Protein AF-A0A392SXP9-F1 (afdb_monomer)

pLDDT: mean 84.92, std 9.38, range [43.62, 94.94]

Foldseek 3Di:
DVLVVVCVVVVNVCCVVVNAQDDDPPDDVSVVRRVVSVVSVVVSVVSVVVVPPVVLVVLVVVDDDPVSSVVVVCVVCVVVPD

Structure (mmCIF, N/CA/C/O backbone):
data_AF-A0A392SXP9-F1
#
_entry.id   AF-A0A392SXP9-F1
#
loop_
_atom_site.group_PDB
_atom_site.id
_atom_site.type_symbol
_atom_site.label_atom_id
_atom_site.label_alt_id
_atom_site.label_comp_id
_atom_site.label_asym_id
_atom_site.label_entity_id
_atom_site.label_seq_id
_atom_site.pdbx_PDB_ins_code
_atom_site.Cartn_x
_atom_site.Cartn_y
_atom_site.Cartn_z
_atom_site.occupancy
_atom_site.B_iso_or_equiv
_atom_site.auth_seq_id
_atom_site.auth_comp_id
_atom_site.auth_asym_id
_atom_site.auth_atom_id
_atom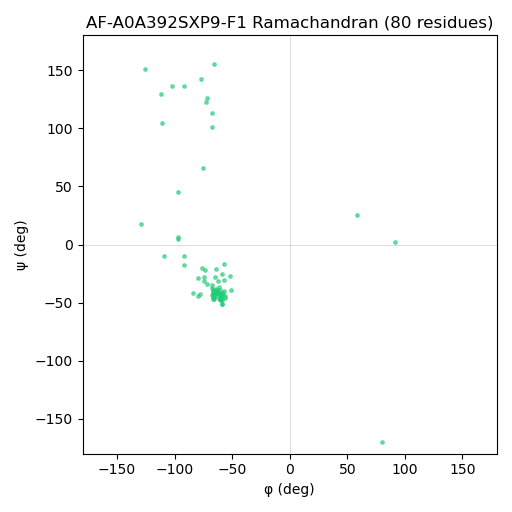_site.pdbx_PDB_model_num
ATOM 1 N N . MET A 1 1 ? 3.987 13.741 1.298 1.00 66.75 1 MET A N 1
ATOM 2 C CA . MET A 1 1 ? 3.353 12.415 1.134 1.00 66.75 1 MET A CA 1
ATOM 3 C C . MET A 1 1 ? 4.411 11.332 1.337 1.00 66.75 1 MET A C 1
ATOM 5 O O . MET A 1 1 ? 5.327 11.237 0.532 1.00 66.75 1 MET A O 1
ATOM 9 N N . LEU A 1 2 ? 4.340 10.562 2.431 1.00 81.06 2 LEU A N 1
ATOM 10 C CA . LEU A 1 2 ? 5.367 9.564 2.803 1.00 81.06 2 LEU A CA 1
ATOM 11 C C . LEU A 1 2 ? 5.570 8.511 1.697 1.00 81.06 2 LEU A C 1
ATOM 13 O O . LEU A 1 2 ? 6.699 8.203 1.323 1.00 81.06 2 LEU A O 1
ATOM 17 N N . MET A 1 3 ? 4.461 8.056 1.108 1.00 85.94 3 MET A N 1
ATOM 18 C CA . MET A 1 3 ? 4.453 7.102 -0.000 1.00 85.94 3 MET A CA 1
ATOM 19 C C . MET A 1 3 ? 5.048 7.685 -1.291 1.00 85.94 3 MET A C 1
ATOM 21 O O . MET A 1 3 ? 5.865 7.045 -1.941 1.00 85.94 3 MET A O 1
ATOM 25 N N . GLU A 1 4 ? 4.710 8.923 -1.647 1.00 85.69 4 GLU A N 1
ATOM 26 C CA . GLU A 1 4 ? 5.297 9.587 -2.818 1.00 85.69 4 GLU A CA 1
ATOM 27 C C . GLU A 1 4 ? 6.816 9.742 -2.683 1.00 85.69 4 GLU A C 1
ATOM 29 O O . GLU A 1 4 ? 7.551 9.389 -3.602 1.00 85.69 4 GLU A O 1
ATOM 34 N N . ASN A 1 5 ? 7.297 10.201 -1.524 1.00 90.44 5 ASN A N 1
ATOM 35 C CA . ASN A 1 5 ? 8.730 10.359 -1.272 1.00 90.44 5 ASN A CA 1
ATOM 36 C C . ASN A 1 5 ? 9.471 9.021 -1.378 1.00 90.44 5 ASN A C 1
ATOM 38 O O . ASN A 1 5 ? 10.536 8.951 -1.992 1.00 90.44 5 ASN A O 1
ATOM 42 N N . LEU A 1 6 ? 8.886 7.949 -0.832 1.00 89.00 6 LEU A N 1
ATOM 43 C CA . LEU A 1 6 ? 9.419 6.598 -0.970 1.00 89.00 6 LEU A CA 1
ATOM 44 C C . LEU A 1 6 ? 9.519 6.193 -2.450 1.00 89.00 6 LEU A C 1
ATOM 46 O O . LEU A 1 6 ? 10.600 5.807 -2.889 1.00 89.00 6 LEU A O 1
ATOM 50 N N . LEU A 1 7 ? 8.447 6.338 -3.238 1.00 91.94 7 LEU A N 1
ATOM 51 C CA . LEU A 1 7 ? 8.450 5.962 -4.660 1.00 91.94 7 LEU A CA 1
ATOM 52 C C . LEU A 1 7 ? 9.432 6.793 -5.492 1.00 91.94 7 LEU A C 1
ATOM 54 O O . LEU A 1 7 ? 10.103 6.243 -6.366 1.00 91.94 7 LEU A O 1
ATOM 58 N N . ARG A 1 8 ? 9.557 8.093 -5.203 1.00 91.44 8 ARG A N 1
ATOM 59 C CA . ARG A 1 8 ? 10.531 8.980 -5.854 1.00 91.44 8 ARG A CA 1
ATOM 60 C C . ARG A 1 8 ? 11.969 8.589 -5.512 1.00 91.44 8 ARG A C 1
ATOM 62 O O . ARG A 1 8 ? 12.777 8.456 -6.421 1.00 91.44 8 ARG A O 1
ATOM 69 N N . SER A 1 9 ? 12.273 8.301 -4.242 1.00 92.69 9 SER A N 1
ATOM 70 C CA . SER A 1 9 ? 13.610 7.828 -3.827 1.00 92.69 9 SER A CA 1
ATOM 71 C C . SER A 1 9 ? 14.005 6.469 -4.421 1.00 92.69 9 SER A C 1
ATOM 73 O O . SER A 1 9 ? 15.184 6.135 -4.471 1.00 92.69 9 SER A O 1
ATOM 75 N N . LYS A 1 10 ? 13.020 5.676 -4.863 1.00 91.12 10 LYS A N 1
ATOM 76 C CA . LYS A 1 10 ? 13.204 4.374 -5.521 1.00 91.12 10 LYS A CA 1
ATOM 77 C C . LYS A 1 10 ? 13.157 4.453 -7.050 1.00 91.12 10 LYS A C 1
ATOM 79 O O . LYS A 1 10 ? 13.168 3.410 -7.695 1.00 91.12 10 LYS A O 1
ATOM 84 N N . GLU A 1 11 ? 13.065 5.661 -7.611 1.00 91.94 11 GLU A N 1
ATOM 85 C CA . GLU A 1 11 ? 12.968 5.914 -9.057 1.00 91.94 11 GLU A CA 1
ATOM 86 C C . GLU A 1 11 ? 11.764 5.227 -9.727 1.00 91.94 11 GLU A C 1
ATOM 88 O O . GLU A 1 11 ? 11.763 4.940 -10.923 1.00 91.94 11 GLU A O 1
ATOM 93 N N . TYR A 1 12 ? 10.706 4.957 -8.959 1.00 93.00 12 TYR A N 1
ATOM 94 C CA . TYR A 1 12 ? 9.491 4.318 -9.463 1.00 93.00 12 TYR A CA 1
ATOM 95 C C . TYR A 1 12 ? 8.426 5.303 -9.933 1.00 93.00 12 TYR A C 1
ATOM 97 O O . TYR A 1 12 ? 7.457 4.891 -10.566 1.00 93.00 12 TYR A O 1
ATOM 105 N N . TRP A 1 13 ? 8.607 6.599 -9.669 1.00 91.69 13 TRP A N 1
ATOM 106 C CA . TRP A 1 13 ? 7.664 7.640 -10.079 1.00 91.69 13 TRP A CA 1
ATOM 107 C C . TRP A 1 13 ? 7.276 7.605 -11.570 1.00 91.69 13 TRP A C 1
ATOM 109 O O . TRP A 1 13 ? 6.085 7.734 -11.854 1.00 91.69 13 TRP A O 1
ATOM 119 N N . PRO A 1 14 ? 8.195 7.327 -12.522 1.00 92.12 14 PRO A N 1
ATOM 120 C CA . PRO A 1 14 ? 7.829 7.249 -13.934 1.00 92.12 14 PRO A CA 1
ATOM 121 C C . PRO A 1 14 ? 6.765 6.191 -14.252 1.00 92.12 14 PRO A C 1
ATOM 123 O O . PRO A 1 14 ? 6.047 6.358 -15.226 1.00 92.12 14 PRO A O 1
ATOM 126 N N . LEU A 1 15 ? 6.630 5.130 -13.446 1.00 91.38 15 LEU A N 1
ATOM 127 C CA . LEU A 1 15 ? 5.599 4.098 -13.638 1.00 91.38 15 LEU A CA 1
ATOM 128 C C . LEU A 1 15 ? 4.205 4.580 -13.226 1.00 91.38 15 LEU A C 1
ATOM 130 O O . LEU A 1 15 ? 3.213 4.105 -13.767 1.00 91.38 15 LEU A O 1
ATOM 134 N N . ILE A 1 16 ? 4.132 5.516 -12.276 1.00 87.50 16 ILE A N 1
ATOM 135 C CA . ILE A 1 16 ? 2.879 6.157 -11.859 1.00 87.50 16 ILE A CA 1
ATOM 136 C C . ILE A 1 16 ? 2.465 7.214 -12.887 1.00 87.50 16 ILE A C 1
ATOM 138 O O . ILE A 1 16 ? 1.293 7.309 -13.232 1.00 87.50 16 ILE A O 1
ATOM 142 N N . GLU A 1 17 ? 3.428 7.999 -13.373 1.00 89.81 17 GLU A N 1
ATOM 143 C CA . GLU A 1 17 ? 3.178 9.122 -14.282 1.00 89.81 17 GLU A CA 1
ATOM 144 C C . GLU A 1 17 ? 2.965 8.679 -15.736 1.00 89.81 17 GLU A C 1
ATOM 146 O O . GLU A 1 17 ? 2.032 9.135 -16.390 1.00 89.81 17 GLU A O 1
ATOM 151 N N . ASN A 1 18 ? 3.798 7.759 -16.230 1.00 90.81 18 ASN A N 1
ATOM 152 C CA . ASN A 1 18 ? 3.829 7.358 -17.642 1.00 90.81 18 ASN A CA 1
ATOM 153 C C . ASN A 1 18 ? 3.278 5.944 -17.887 1.00 90.81 18 ASN A C 1
ATOM 155 O O . ASN A 1 18 ? 3.078 5.551 -19.035 1.00 90.81 18 ASN A O 1
ATOM 159 N N . GLY A 1 19 ? 3.035 5.168 -16.827 1.00 89.94 19 GLY A N 1
ATOM 160 C CA . GLY A 1 19 ? 2.545 3.795 -16.923 1.00 89.94 19 GLY A CA 1
ATOM 161 C C . GLY A 1 19 ? 3.622 2.754 -17.251 1.00 89.94 19 GLY A C 1
ATOM 162 O O . GLY A 1 19 ? 4.827 3.006 -17.209 1.00 89.94 19 GLY A O 1
ATOM 163 N N . VAL A 1 20 ? 3.164 1.533 -17.543 1.00 89.81 20 VAL A N 1
ATOM 164 C CA . VAL A 1 20 ? 4.016 0.363 -17.806 1.00 89.81 20 VAL A CA 1
ATOM 165 C C . VAL A 1 20 ? 4.301 0.234 -19.297 1.00 89.81 20 VAL A C 1
ATOM 167 O O . VAL A 1 20 ? 3.402 0.326 -20.129 1.00 89.81 20 VAL A O 1
ATOM 170 N N . THR A 1 21 ? 5.552 -0.055 -19.636 1.00 88.00 21 THR A N 1
ATOM 171 C CA . THR A 1 21 ? 5.964 -0.367 -21.007 1.00 88.00 21 THR A CA 1
ATOM 172 C C . THR A 1 21 ? 5.454 -1.750 -21.403 1.00 88.00 21 THR A C 1
ATOM 174 O O . THR A 1 21 ? 5.741 -2.738 -20.727 1.00 88.00 21 THR A O 1
ATOM 177 N N . VAL A 1 22 ? 4.736 -1.838 -22.523 1.00 83.50 22 VAL A N 1
ATOM 178 C CA . VAL A 1 22 ? 4.223 -3.100 -23.073 1.00 83.50 22 VAL A CA 1
ATOM 179 C C . VAL A 1 22 ? 4.948 -3.404 -24.380 1.00 83.50 22 VAL A C 1
ATOM 181 O O . VAL A 1 22 ? 5.041 -2.544 -25.253 1.00 83.50 22 VAL A O 1
ATOM 184 N N . ALA A 1 23 ? 5.474 -4.623 -24.511 1.00 80.25 23 ALA A N 1
ATOM 185 C CA . ALA A 1 23 ? 6.140 -5.057 -25.733 1.00 80.25 23 ALA A CA 1
ATOM 186 C C . ALA A 1 23 ? 5.110 -5.409 -26.818 1.00 80.25 23 ALA A C 1
ATOM 188 O O . ALA A 1 23 ? 4.079 -6.014 -26.504 1.00 80.25 23 ALA A O 1
ATOM 189 N N . PRO A 1 24 ? 5.390 -5.085 -28.092 1.00 77.06 24 PRO A N 1
ATOM 190 C CA . PRO A 1 24 ? 4.601 -5.590 -29.202 1.00 77.06 24 PRO A CA 1
ATOM 191 C C . PRO A 1 24 ? 4.757 -7.120 -29.347 1.00 77.06 24 PRO A C 1
ATOM 193 O O . PRO A 1 24 ? 5.787 -7.666 -28.953 1.00 77.06 24 PRO A O 1
ATOM 196 N N . PRO A 1 25 ? 3.777 -7.823 -29.950 1.00 70.69 25 PRO A N 1
ATOM 197 C CA . PRO A 1 25 ? 3.657 -9.289 -29.894 1.00 70.69 25 PRO A CA 1
ATOM 198 C C . PRO A 1 25 ? 4.859 -10.121 -30.383 1.00 70.69 25 PRO A C 1
ATOM 200 O O . PRO A 1 25 ? 4.925 -11.302 -30.060 1.00 70.69 25 PRO A O 1
ATOM 203 N N . ASN A 1 26 ? 5.799 -9.540 -31.142 1.00 69.69 26 ASN A N 1
ATOM 204 C CA . ASN A 1 26 ? 6.866 -10.265 -31.854 1.00 69.69 26 ASN A CA 1
ATOM 205 C C . ASN A 1 26 ? 8.290 -9.720 -31.604 1.00 69.69 26 ASN A C 1
ATOM 207 O O . ASN A 1 26 ? 9.194 -9.979 -32.395 1.00 69.69 26 ASN A O 1
ATOM 211 N N . ALA A 1 27 ? 8.504 -8.929 -30.553 1.00 67.44 27 ALA A N 1
ATOM 212 C CA . ALA A 1 27 ? 9.707 -8.108 -30.412 1.00 67.44 27 ALA A CA 1
ATOM 213 C C . ALA A 1 27 ? 10.620 -8.615 -29.276 1.00 67.44 27 ALA A C 1
ATOM 215 O O . ALA A 1 27 ? 10.310 -8.461 -28.099 1.00 67.44 27 ALA A O 1
ATOM 216 N N . THR A 1 28 ? 11.735 -9.277 -29.605 1.00 74.50 28 THR A N 1
ATOM 217 C CA . THR A 1 28 ? 12.528 -10.078 -28.646 1.00 74.50 28 THR A CA 1
ATOM 218 C C . THR A 1 28 ? 13.315 -9.247 -27.626 1.00 74.50 28 THR A C 1
ATOM 220 O O . THR A 1 28 ? 13.498 -9.684 -26.486 1.00 74.50 28 THR A O 1
ATOM 223 N N . ALA A 1 29 ? 13.804 -8.067 -28.016 1.00 75.69 29 ALA A N 1
ATOM 224 C CA . ALA A 1 29 ? 14.556 -7.172 -27.132 1.00 75.69 29 ALA A CA 1
ATOM 225 C C . ALA A 1 29 ? 13.605 -6.307 -26.292 1.00 75.69 29 ALA A C 1
ATOM 227 O O . ALA A 1 29 ? 13.769 -6.176 -25.078 1.00 75.69 29 ALA A O 1
ATOM 228 N N . GLU A 1 30 ? 12.548 -5.807 -26.924 1.00 76.69 30 GLU A N 1
ATOM 229 C CA . GLU A 1 30 ? 11.464 -5.045 -26.318 1.00 76.69 30 GLU A CA 1
ATOM 230 C C . GLU A 1 30 ? 10.709 -5.885 -25.278 1.00 76.69 30 GLU A C 1
ATOM 232 O O . GLU A 1 30 ? 10.292 -5.354 -24.248 1.00 76.69 30 GLU A O 1
ATOM 237 N N . GLN A 1 31 ? 10.619 -7.209 -25.472 1.00 81.62 31 GLN A N 1
ATOM 238 C CA . GLN A 1 31 ? 10.050 -8.137 -24.491 1.00 81.62 31 GLN A CA 1
ATOM 239 C C . GLN A 1 31 ? 10.766 -8.064 -23.138 1.00 81.62 31 GLN A C 1
ATOM 241 O O . GLN A 1 31 ? 10.117 -8.127 -22.093 1.00 81.62 31 GLN A O 1
ATOM 246 N N . ARG A 1 32 ? 12.102 -7.932 -23.130 1.00 82.88 32 ARG A N 1
ATOM 247 C CA . ARG A 1 32 ? 12.877 -7.836 -21.882 1.00 82.88 32 ARG A CA 1
ATOM 248 C C . ARG A 1 32 ? 12.559 -6.540 -21.150 1.00 82.88 32 ARG A C 1
ATOM 250 O O . ARG A 1 32 ? 12.246 -6.585 -19.965 1.00 82.88 32 ARG A O 1
ATOM 257 N N . VAL A 1 33 ? 12.536 -5.423 -21.875 1.00 85.56 33 VAL A N 1
ATOM 258 C CA . VAL A 1 33 ? 12.186 -4.104 -21.325 1.00 85.56 33 V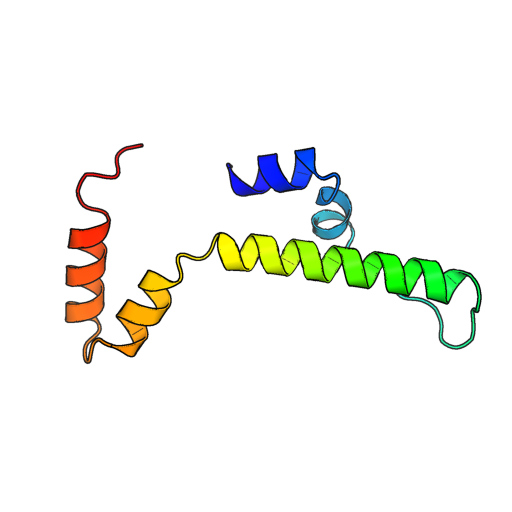AL A CA 1
ATOM 259 C C . VAL A 1 33 ? 10.763 -4.102 -20.761 1.00 85.56 33 VAL A C 1
ATOM 261 O O . VAL A 1 33 ? 10.537 -3.616 -19.655 1.00 85.56 33 VAL A O 1
ATOM 264 N N . ALA A 1 34 ? 9.803 -4.705 -21.464 1.00 86.56 34 ALA A N 1
ATOM 265 C CA . ALA A 1 34 ? 8.430 -4.819 -20.978 1.00 86.56 34 ALA A CA 1
ATOM 266 C C . ALA A 1 34 ? 8.312 -5.720 -19.740 1.00 86.56 34 ALA A C 1
ATOM 268 O O . ALA A 1 34 ? 7.602 -5.381 -18.792 1.00 86.56 34 ALA A O 1
ATOM 269 N N . ASN A 1 35 ? 9.035 -6.842 -19.703 1.00 87.44 35 ASN A N 1
ATOM 270 C CA . ASN A 1 35 ? 9.070 -7.718 -18.532 1.00 87.44 35 ASN A CA 1
ATOM 271 C C . ASN A 1 35 ? 9.686 -7.012 -17.315 1.00 87.44 35 ASN A C 1
ATOM 273 O O . ASN A 1 35 ? 9.1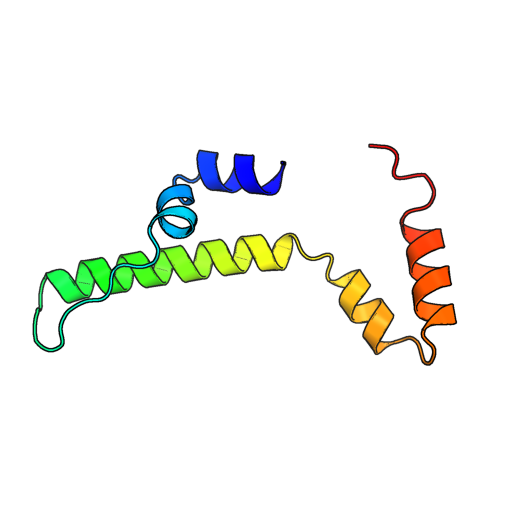59 -7.123 -16.208 1.00 87.44 35 ASN A O 1
ATOM 277 N N . GLU A 1 36 ? 10.766 -6.253 -17.510 1.00 89.81 36 GLU A N 1
ATOM 278 C CA . GLU A 1 36 ? 11.381 -5.439 -16.459 1.00 89.81 36 GLU A CA 1
ATOM 279 C C . GLU A 1 36 ? 10.440 -4.334 -15.969 1.00 89.81 36 GLU A C 1
ATOM 281 O O . GLU A 1 36 ? 10.279 -4.154 -14.760 1.00 89.81 36 GLU A O 1
ATOM 286 N N . SER A 1 37 ? 9.773 -3.634 -16.890 1.00 90.81 37 SER A N 1
ATOM 287 C CA . SER A 1 37 ? 8.777 -2.605 -16.574 1.00 90.81 37 SER A CA 1
ATOM 288 C C . SER A 1 37 ? 7.624 -3.191 -15.751 1.00 90.81 37 SER A C 1
ATOM 290 O O . SER A 1 37 ? 7.289 -2.675 -14.683 1.00 90.81 37 SER A O 1
ATOM 292 N N . LYS A 1 38 ? 7.103 -4.356 -16.159 1.00 92.12 38 LYS A N 1
ATOM 293 C CA . LYS A 1 38 ? 6.065 -5.098 -15.432 1.00 92.12 38 LYS A CA 1
ATOM 294 C C . LYS A 1 38 ? 6.530 -5.564 -14.051 1.00 92.12 38 LYS A C 1
ATOM 296 O O . LYS A 1 38 ? 5.768 -5.497 -13.090 1.00 92.12 38 LYS A O 1
ATOM 301 N N . LEU A 1 39 ? 7.776 -6.016 -13.913 1.00 92.62 39 LEU A N 1
ATOM 302 C CA . LEU A 1 39 ? 8.326 -6.395 -12.611 1.00 92.62 39 LEU A CA 1
ATOM 303 C C . LEU A 1 39 ? 8.416 -5.189 -11.666 1.00 92.62 39 LEU A C 1
ATOM 305 O O . LEU A 1 39 ? 8.103 -5.313 -10.481 1.00 92.62 39 LEU A O 1
ATOM 309 N N . ARG A 1 40 ? 8.841 -4.024 -12.166 1.00 92.56 40 ARG A N 1
ATOM 310 C CA . ARG A 1 40 ? 8.880 -2.797 -11.358 1.00 92.56 40 ARG A CA 1
ATOM 311 C C . ARG A 1 40 ? 7.471 -2.341 -10.971 1.00 92.56 40 ARG A C 1
ATOM 313 O O . ARG A 1 40 ? 7.268 -1.997 -9.811 1.00 92.56 40 ARG A O 1
ATOM 320 N N . ASP A 1 41 ? 6.497 -2.438 -11.875 1.00 93.06 41 ASP A N 1
ATOM 321 C CA . ASP A 1 41 ? 5.081 -2.172 -11.577 1.00 93.06 41 ASP A CA 1
ATOM 322 C C . ASP A 1 41 ? 4.554 -3.045 -10.426 1.00 93.06 41 ASP A C 1
ATOM 324 O O . ASP A 1 41 ? 3.945 -2.542 -9.481 1.00 93.06 41 ASP A O 1
ATOM 328 N N . LEU A 1 42 ? 4.874 -4.344 -10.427 1.00 94.62 42 LEU A N 1
ATOM 329 C CA . LEU A 1 42 ? 4.505 -5.243 -9.327 1.00 94.62 42 LEU A CA 1
ATOM 330 C C . LEU A 1 42 ? 5.124 -4.818 -7.984 1.00 94.62 42 LEU A C 1
ATOM 332 O O . LEU A 1 42 ? 4.466 -4.916 -6.947 1.00 94.62 42 LEU A O 1
ATOM 336 N N . LYS A 1 43 ? 6.359 -4.300 -7.981 1.00 92.44 43 LYS A N 1
ATOM 337 C CA . LYS A 1 43 ? 6.992 -3.766 -6.762 1.00 92.44 43 LYS A CA 1
ATOM 338 C C . LYS A 1 43 ? 6.286 -2.508 -6.263 1.00 92.44 43 LYS A C 1
ATOM 340 O O . LYS A 1 43 ? 6.051 -2.395 -5.063 1.00 92.44 43 LYS A O 1
ATOM 345 N N . VAL A 1 44 ? 5.920 -1.593 -7.162 1.00 92.06 44 VAL A N 1
ATOM 346 C CA . VAL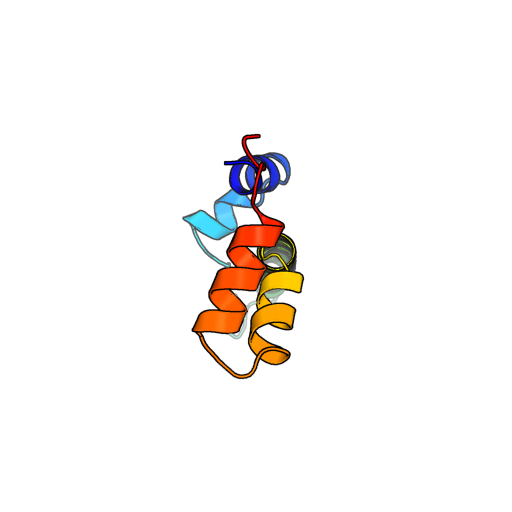 A 1 44 ? 5.154 -0.384 -6.816 1.00 92.06 44 VAL A CA 1
ATOM 347 C C . VAL A 1 44 ? 3.808 -0.759 -6.208 1.00 92.06 44 VAL A C 1
ATOM 349 O O . VAL A 1 44 ? 3.478 -0.268 -5.132 1.00 92.06 44 VAL A O 1
ATOM 352 N N . LYS A 1 45 ? 3.077 -1.693 -6.826 1.00 91.38 45 LYS A N 1
ATOM 353 C CA . LYS A 1 45 ? 1.824 -2.226 -6.274 1.00 91.38 45 LYS A CA 1
ATOM 354 C C . LYS A 1 45 ? 2.018 -2.794 -4.875 1.00 91.38 45 LYS A C 1
ATOM 356 O O . LYS A 1 45 ? 1.247 -2.462 -3.986 1.00 91.38 45 LYS A O 1
ATOM 361 N N . ASN A 1 46 ? 3.067 -3.585 -4.652 1.00 90.06 46 ASN A N 1
ATOM 362 C CA . ASN A 1 46 ? 3.368 -4.120 -3.325 1.00 90.06 46 ASN A CA 1
ATOM 363 C C . ASN A 1 46 ? 3.610 -3.012 -2.285 1.00 90.06 46 ASN A C 1
ATOM 365 O O . ASN A 1 46 ? 3.075 -3.086 -1.184 1.00 90.06 46 ASN A O 1
ATOM 369 N N . TYR A 1 47 ? 4.356 -1.959 -2.628 1.00 86.69 47 TYR A N 1
ATOM 370 C CA . TYR A 1 47 ? 4.544 -0.817 -1.730 1.00 86.69 47 TYR A CA 1
ATOM 371 C C . TYR A 1 47 ? 3.234 -0.084 -1.420 1.00 86.69 47 TYR A C 1
ATOM 373 O O . TYR A 1 47 ? 2.982 0.269 -0.270 1.00 86.69 47 TYR A O 1
ATOM 381 N N . LEU A 1 48 ? 2.380 0.108 -2.427 1.00 85.12 48 LEU A N 1
ATOM 382 C CA . LEU A 1 48 ? 1.061 0.703 -2.230 1.00 85.12 48 LEU A CA 1
ATOM 383 C C . LEU A 1 48 ? 0.179 -0.186 -1.341 1.00 85.12 48 LEU A C 1
ATOM 385 O O . LEU A 1 48 ? -0.453 0.328 -0.424 1.00 85.12 48 LEU A O 1
ATOM 389 N N . PHE A 1 49 ? 0.201 -1.509 -1.522 1.00 81.12 49 PHE A N 1
ATOM 390 C CA . PHE A 1 49 ? -0.507 -2.443 -0.642 1.00 81.12 49 PHE A CA 1
ATOM 391 C C . PHE A 1 49 ? 0.014 -2.404 0.796 1.00 81.12 49 PHE A C 1
ATOM 393 O O . PHE A 1 49 ? -0.791 -2.412 1.715 1.00 81.12 49 PHE A O 1
ATOM 400 N N . GLN A 1 50 ? 1.328 -2.290 1.005 1.00 79.12 50 GLN A N 1
ATOM 401 C CA . GLN A 1 50 ? 1.909 -2.123 2.345 1.00 79.12 50 GLN A CA 1
ATOM 402 C C . GLN A 1 50 ? 1.505 -0.803 3.012 1.00 79.12 50 GLN A C 1
ATOM 404 O O . GLN A 1 50 ? 1.483 -0.720 4.237 1.00 79.12 50 GLN A O 1
ATOM 409 N N . SER A 1 51 ? 1.213 0.233 2.220 1.00 73.69 51 SER A N 1
ATOM 410 C CA . SER A 1 51 ? 0.718 1.512 2.740 1.00 73.69 51 SER A CA 1
ATOM 411 C C . SER A 1 51 ? -0.754 1.462 3.149 1.00 73.69 51 SER A C 1
ATOM 413 O O . SER A 1 51 ? -1.191 2.290 3.948 1.00 73.69 51 SER A O 1
ATOM 415 N N . ILE A 1 52 ? -1.513 0.486 2.635 1.00 77.31 52 ILE A N 1
ATOM 416 C CA . ILE A 1 52 ? -2.842 0.186 3.153 1.00 77.31 52 ILE A CA 1
ATOM 417 C C . ILE A 1 52 ? -2.640 -0.500 4.495 1.00 77.31 52 ILE A C 1
ATOM 419 O O . ILE A 1 52 ? -1.982 -1.532 4.605 1.00 77.31 52 ILE A O 1
ATOM 423 N N . ASP A 1 53 ? -3.219 0.080 5.532 1.00 77.31 53 ASP A N 1
ATOM 424 C CA . ASP A 1 53 ? -3.173 -0.509 6.854 1.00 77.31 53 ASP A CA 1
ATOM 425 C C . ASP A 1 53 ? -4.006 -1.803 6.849 1.00 77.31 53 ASP A C 1
ATOM 427 O O . ASP A 1 53 ? -5.238 -1.768 6.894 1.00 77.31 53 ASP A O 1
ATOM 431 N N . CYS A 1 54 ? -3.327 -2.954 6.756 1.00 77.12 54 CYS A N 1
ATOM 432 C CA . CYS A 1 54 ? -3.952 -4.282 6.709 1.00 77.12 54 CYS A CA 1
ATOM 433 C C . CYS A 1 54 ? -4.940 -4.513 7.856 1.00 77.12 54 CYS A C 1
ATOM 435 O O . CYS A 1 54 ? -5.905 -5.258 7.704 1.00 77.12 54 CYS A O 1
ATOM 437 N N . THR A 1 55 ? -4.743 -3.843 8.989 1.00 79.75 55 THR A N 1
ATOM 438 C CA . THR A 1 55 ? -5.648 -3.975 10.129 1.00 79.75 55 THR A CA 1
ATOM 439 C C . THR A 1 55 ? -6.983 -3.252 9.906 1.00 79.75 55 THR A C 1
ATOM 441 O O . THR A 1 55 ? -7.962 -3.600 10.556 1.00 79.75 55 THR A O 1
ATOM 444 N N . ILE A 1 56 ? -7.064 -2.262 9.002 1.00 82.50 56 ILE A N 1
ATOM 445 C CA . ILE A 1 56 ? -8.343 -1.658 8.594 1.00 82.50 56 ILE A CA 1
ATOM 446 C C . ILE A 1 56 ? -9.162 -2.712 7.853 1.00 82.50 56 ILE A C 1
ATOM 448 O O . ILE A 1 56 ? -10.334 -2.908 8.160 1.00 82.50 56 ILE A O 1
ATOM 452 N N . LEU A 1 57 ? -8.528 -3.416 6.912 1.00 84.88 57 LEU A N 1
ATOM 453 C CA . LEU A 1 57 ? -9.134 -4.522 6.167 1.00 84.88 57 LEU A CA 1
ATOM 454 C C . LEU A 1 57 ? -9.599 -5.635 7.110 1.00 84.88 57 LEU A C 1
ATOM 456 O O . LEU A 1 57 ? -10.745 -6.062 7.033 1.00 84.88 57 LEU A O 1
ATOM 460 N N . GLU A 1 58 ? -8.749 -6.044 8.048 1.00 86.00 58 GLU A N 1
ATOM 461 C CA . GLU A 1 58 ? -9.112 -7.010 9.087 1.00 86.00 58 GLU A CA 1
ATOM 462 C C . GLU A 1 58 ? -10.267 -6.505 9.964 1.00 86.00 58 GLU A C 1
ATOM 464 O O . GLU A 1 58 ? -11.214 -7.240 10.219 1.00 86.00 58 GLU A O 1
ATOM 469 N N . THR A 1 59 ? -10.248 -5.232 10.371 1.00 87.81 59 THR A N 1
ATOM 470 C CA . THR A 1 59 ? -11.331 -4.626 11.161 1.00 87.81 59 THR A CA 1
ATOM 471 C C . THR A 1 59 ? -12.653 -4.657 10.400 1.00 87.81 59 THR A C 1
ATOM 473 O O . THR A 1 59 ? -13.684 -4.933 11.002 1.00 87.81 59 THR A O 1
ATOM 476 N N . ILE A 1 60 ? -12.639 -4.419 9.087 1.00 88.88 60 ILE A N 1
ATOM 477 C CA . ILE A 1 60 ? -13.836 -4.520 8.244 1.00 88.88 60 ILE A CA 1
ATOM 478 C C . ILE A 1 60 ? -14.330 -5.970 8.159 1.00 88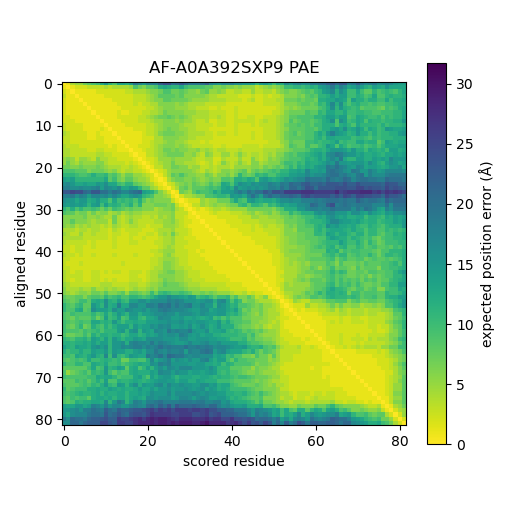.88 60 ILE A C 1
ATOM 480 O O . ILE A 1 60 ? -15.533 -6.195 8.195 1.00 88.88 60 ILE A O 1
ATOM 484 N N . LEU A 1 61 ? -13.424 -6.946 8.065 1.00 92.19 61 LEU A N 1
ATOM 485 C CA . LEU A 1 61 ? -13.781 -8.364 7.949 1.00 92.19 61 LEU A CA 1
ATOM 486 C C . LEU A 1 61 ? -14.270 -8.985 9.268 1.00 92.19 61 LEU A C 1
ATOM 488 O O . LEU A 1 61 ? -15.071 -9.912 9.238 1.00 92.19 61 LEU A O 1
ATOM 492 N N . VAL A 1 62 ? -13.773 -8.510 10.413 1.00 93.81 62 VAL A N 1
ATOM 493 C CA . VAL A 1 62 ? -14.045 -9.086 11.746 1.00 93.81 62 VAL A CA 1
ATOM 494 C C . VAL A 1 62 ? -15.254 -8.444 12.439 1.00 93.81 62 VAL A C 1
ATOM 496 O O . VAL A 1 62 ? -15.763 -8.989 13.417 1.00 93.81 62 VAL A O 1
ATOM 499 N N . ARG A 1 63 ? -15.700 -7.262 12.004 1.00 91.75 63 ARG A N 1
ATOM 500 C CA . ARG A 1 63 ? -16.798 -6.525 12.649 1.00 91.75 63 ARG A CA 1
ATOM 501 C C . ARG A 1 63 ? -18.095 -6.673 11.862 1.00 91.75 63 ARG A C 1
ATOM 503 O O . ARG A 1 63 ? -18.109 -6.509 10.649 1.00 91.75 63 ARG A O 1
ATOM 510 N N . ASP A 1 64 ? -19.187 -6.897 12.586 1.00 91.25 64 ASP A N 1
ATOM 511 C CA . ASP A 1 64 ? -20.487 -7.210 11.984 1.00 91.25 64 ASP A CA 1
ATOM 512 C C . ASP A 1 64 ? -21.227 -5.976 11.454 1.00 91.25 64 ASP A C 1
ATOM 514 O O . ASP A 1 64 ? -22.015 -6.074 10.513 1.00 91.25 64 ASP A O 1
ATOM 518 N N . THR A 1 65 ? -20.996 -4.798 12.047 1.00 94.94 65 THR A N 1
ATOM 519 C CA . THR A 1 65 ? -21.698 -3.567 11.665 1.00 94.94 65 THR A CA 1
ATOM 520 C C . THR A 1 65 ? -20.749 -2.430 11.313 1.00 94.94 65 THR A C 1
ATOM 522 O O . THR A 1 65 ? -19.665 -2.273 11.878 1.00 94.94 65 THR A O 1
ATOM 525 N N . THR A 1 66 ? -21.210 -1.541 10.431 1.00 90.25 66 THR A N 1
ATOM 526 C CA . THR A 1 66 ? -20.490 -0.310 10.077 1.00 90.25 66 THR A CA 1
ATOM 527 C C . THR A 1 66 ? -20.196 0.567 11.299 1.00 90.25 66 THR A C 1
ATOM 529 O O . THR A 1 66 ? -19.169 1.244 11.334 1.00 90.25 66 THR A O 1
ATOM 532 N N . LYS A 1 67 ? -21.056 0.539 12.330 1.00 93.19 67 LYS A N 1
ATOM 533 C CA . LYS A 1 67 ? -20.828 1.261 13.589 1.00 93.19 67 LYS A CA 1
ATOM 534 C C . LYS A 1 67 ? -19.653 0.674 14.375 1.00 93.19 67 LYS A C 1
ATOM 536 O O . LYS A 1 67 ? -18.818 1.437 14.854 1.00 93.19 67 LYS A O 1
ATOM 541 N N . ASP A 1 68 ? -19.553 -0.649 14.461 1.00 92.38 68 ASP A N 1
ATOM 542 C CA . ASP A 1 68 ? -18.454 -1.314 15.168 1.00 92.38 68 ASP A CA 1
ATOM 543 C C . ASP A 1 68 ? -17.113 -1.107 14.457 1.00 92.38 68 ASP A C 1
ATOM 545 O O . ASP A 1 68 ? -16.093 -0.877 15.114 1.00 92.38 68 ASP A O 1
ATOM 549 N N . ILE A 1 69 ? -17.120 -1.114 13.117 1.00 91.12 69 ILE A N 1
ATOM 550 C CA . ILE A 1 69 ? -15.961 -0.737 12.293 1.00 91.12 69 ILE A CA 1
ATOM 551 C C . ILE A 1 69 ? -15.546 0.702 12.617 1.00 91.12 69 ILE A C 1
ATOM 553 O O . ILE A 1 69 ? -14.383 0.956 12.926 1.00 91.12 69 ILE A O 1
ATOM 557 N N . TRP A 1 70 ? -16.494 1.643 12.594 1.00 89.38 70 TRP A N 1
ATOM 558 C CA . TRP A 1 70 ? -16.234 3.056 12.869 1.00 89.38 70 TRP A CA 1
ATOM 559 C C . TRP A 1 70 ? -15.667 3.297 14.273 1.00 89.38 70 TRP A C 1
ATOM 561 O O . TRP A 1 70 ? -14.654 3.981 14.421 1.00 89.38 70 TRP A O 1
ATOM 571 N N . ASP A 1 71 ? -16.271 2.709 15.307 1.00 92.44 71 ASP A N 1
ATOM 572 C CA . ASP A 1 71 ? -15.824 2.881 16.691 1.00 92.44 71 ASP A CA 1
ATOM 573 C C . ASP A 1 71 ? -14.444 2.229 16.926 1.00 92.44 71 ASP A C 1
ATOM 575 O O . ASP A 1 71 ? -13.616 2.774 17.663 1.00 92.44 71 ASP A O 1
ATOM 579 N N . ALA A 1 72 ? -14.148 1.101 16.265 1.00 90.06 72 ALA A N 1
ATOM 580 C CA . ALA A 1 72 ? -12.825 0.474 16.288 1.00 90.06 72 ALA A CA 1
ATOM 581 C C . ALA A 1 72 ? -11.759 1.342 15.600 1.00 90.06 72 ALA A C 1
ATOM 583 O O . ALA A 1 72 ? -10.701 1.586 16.183 1.00 90.06 72 ALA A O 1
ATOM 584 N N . MET A 1 73 ? -12.064 1.865 14.409 1.00 88.88 73 MET A N 1
ATOM 585 C CA . MET A 1 73 ? -11.195 2.782 13.669 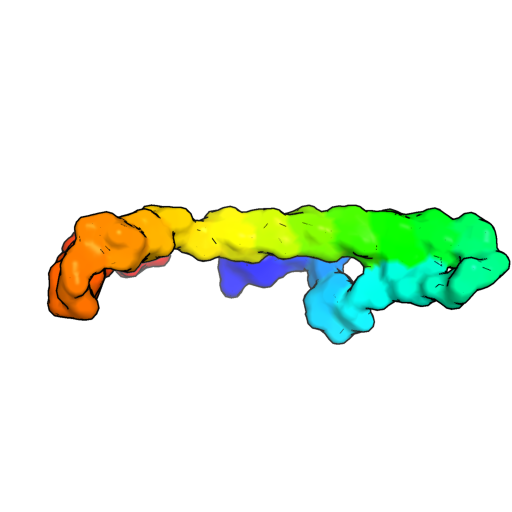1.00 88.88 73 MET A CA 1
ATOM 586 C C . MET A 1 73 ? -10.914 4.050 14.478 1.00 88.88 73 MET A C 1
ATOM 588 O O . MET A 1 73 ? -9.761 4.443 14.647 1.00 88.88 73 MET A O 1
ATOM 592 N N . LYS A 1 74 ? -11.953 4.654 15.065 1.00 88.25 74 LYS A N 1
ATOM 593 C CA . LYS A 1 74 ? -11.818 5.851 15.900 1.00 88.25 74 LYS A CA 1
ATOM 594 C C . LYS A 1 74 ? -10.896 5.612 17.090 1.00 88.25 74 LYS A C 1
ATOM 596 O O . LYS A 1 74 ? -10.058 6.462 17.362 1.00 88.25 74 LYS A O 1
ATOM 601 N N . ARG A 1 75 ? -11.022 4.467 17.772 1.00 88.25 75 ARG A N 1
ATOM 602 C CA . ARG A 1 75 ? -10.163 4.096 18.909 1.00 88.25 75 ARG A CA 1
ATOM 603 C C . ARG A 1 75 ? -8.717 3.851 18.475 1.00 88.25 75 ARG A C 1
ATOM 605 O O . ARG A 1 75 ? -7.801 4.254 19.181 1.00 88.25 75 ARG A O 1
ATOM 612 N N . LYS A 1 76 ? -8.516 3.229 17.310 1.00 85.19 76 LYS A N 1
ATOM 613 C CA . LYS A 1 76 ? -7.189 2.950 16.753 1.00 85.19 76 LYS A CA 1
ATOM 614 C C . LYS A 1 76 ? -6.410 4.225 16.408 1.00 85.19 76 LYS A C 1
ATOM 616 O O . LYS A 1 76 ? -5.217 4.289 16.682 1.00 85.19 76 LYS A O 1
ATOM 621 N N . TYR A 1 77 ? -7.072 5.216 15.817 1.00 82.00 77 TYR A N 1
ATOM 622 C CA . TYR A 1 77 ? -6.434 6.474 15.405 1.00 82.00 77 TYR A CA 1
ATOM 623 C C . TYR A 1 77 ? -6.603 7.605 16.430 1.00 82.00 77 TYR A C 1
ATOM 625 O O . TYR A 1 77 ? -6.219 8.749 16.176 1.00 82.00 77 TYR A O 1
ATOM 633 N N . GLN A 1 78 ? -7.170 7.316 17.605 1.00 80.44 78 GLN A N 1
ATOM 634 C CA . GLN A 1 78 ? -7.322 8.310 18.659 1.00 80.44 78 GLN A CA 1
ATOM 635 C C . GLN A 1 78 ? -5.939 8.697 19.196 1.00 80.44 78 GLN A C 1
ATOM 637 O O . GLN A 1 78 ? -5.248 7.886 19.803 1.00 80.44 78 GLN A O 1
ATOM 642 N N . GLY A 1 79 ? -5.529 9.947 18.969 1.00 67.12 7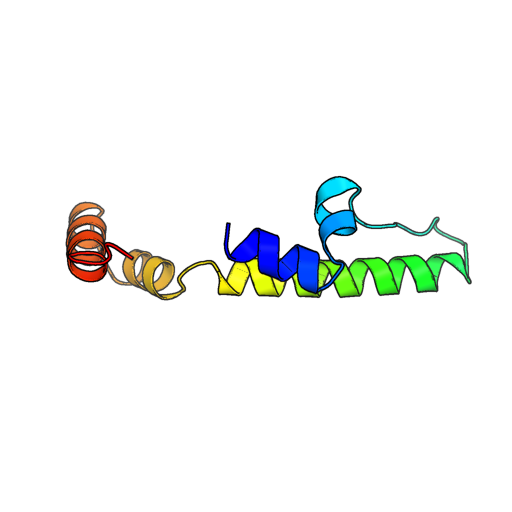9 GLY A N 1
ATOM 643 C CA . GLY A 1 79 ? -4.208 10.444 19.370 1.00 67.12 79 GLY A CA 1
ATOM 644 C C . GLY A 1 79 ? -3.114 10.302 18.306 1.00 67.12 79 GLY A C 1
ATOM 645 O O . GLY A 1 79 ? -1.983 10.721 18.551 1.00 67.12 79 GLY A O 1
ATOM 646 N N . SER A 1 80 ? -3.432 9.799 17.110 1.00 63.62 80 SER A N 1
ATOM 647 C CA . SER A 1 80 ? -2.536 9.829 15.946 1.00 63.62 80 SER A CA 1
ATOM 648 C C . SER A 1 80 ? -2.482 11.240 15.334 1.00 63.62 80 SER A C 1
ATOM 650 O O . SER A 1 80 ?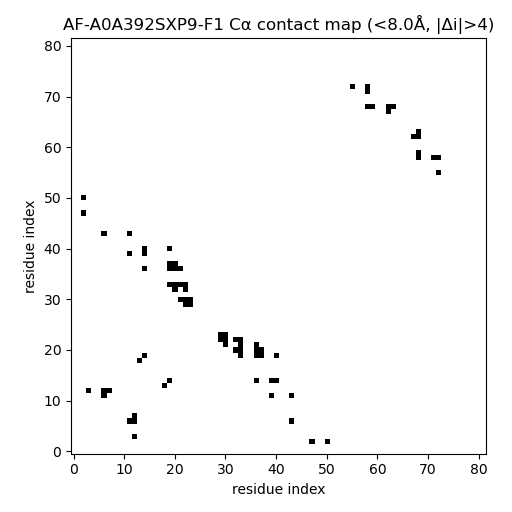 -2.945 11.465 14.225 1.00 63.62 80 SER A O 1
ATOM 652 N N . ASN A 1 81 ? -1.943 12.210 16.077 1.00 53.09 81 ASN A N 1
ATOM 653 C CA . ASN A 1 81 ? -1.644 13.570 15.600 1.00 53.09 81 ASN A CA 1
ATOM 654 C C . ASN A 1 81 ? -0.163 13.704 15.186 1.00 53.09 81 ASN A C 1
ATOM 656 O O . ASN A 1 81 ? 0.517 14.655 15.575 1.00 53.09 81 ASN A O 1
ATOM 660 N N . LYS A 1 82 ? 0.364 12.732 14.438 1.00 43.62 82 LYS A N 1
ATOM 661 C CA . LYS A 1 82 ? 1.713 12.789 13.863 1.00 43.62 82 LYS A CA 1
ATOM 662 C C . LYS A 1 82 ? 1.739 12.200 12.467 1.00 43.62 82 LYS A C 1
ATOM 664 O O . LYS A 1 82 ? 1.154 11.109 12.300 1.00 43.62 82 LYS A O 1
#

Secondary structure (DSSP, 8-state):
-HHHHHHHHTT-HHHHHS------TT-TTHHHHHHHHHHHHHHHHHHHHHHS-HHHHHHHHH-SSHHHHHHHHHHHSTT---

Radius of gyration: 18.82 Å; Cα contacts (8 Å, |Δi|>4): 39; chains: 1; bounding box: 36×24×51 Å

Organism: NCBI:txid97028

Sequence (82 aa):
MLMENLLRSKEYWPLIENGVTVAPPNATAEQRVANESKLRDLKVKNYLFQSIDCTILETILVRDTTKDIWDAMKRKYQGSNK

Mean predicted aligned error: 8.43 Å

Solvent-accessible surface area (backbone atoms only — not comparable to full-atom values): 4877 Å² total; per-residue (Å²): 106,75,67,58,53,51,36,49,77,68,68,47,46,59,49,74,77,74,43,71,54,77,46,63,101,86,41,80,68,48,40,54,55,16,50,51,34,48,52,52,49,54,52,52,51,50,53,54,54,68,70,45,61,65,64,57,59,48,40,55,73,74,39,94,42,74,64,56,31,49,55,50,51,51,62,72,54,60,84,67,86,123

=== Feature glossary ===
The record interleaves many kinds of information about one protein. Here is each kind framed as the question it answers.

Q: What does the local fold look like, residue by residue?
A: The Foldseek 3Di string encodes local tertiary geometry as a 20-letter alphabet — one character per residue — derived from the relative positions of nearby Cα atoms. Unlike the amino-acid sequence, 3Di is a direct function of the 3D structure, so two proteins with the same fold have similar 3Di strings even at low sequence identity.

Q: Which residues are in helices, strands, or loops?
A: The SS8 string is DSSP's per-residue secondary-structure call. α-helix (H) means an i→i+4 H-bond ladder; β-strand (E) means the residue participates in a β-sheet; 3₁₀ (G) and π (I) are tighter and wider helices; T/S are turns/bends; '-' is loop.

Q: How big and how compact is the whole molecule?
A: Radius of gyration (Rg) is the root-mean-square distance of Cα atoms from their centroid — a single number for overall size and compactness. A globular domain of N residues has Rg ≈ 2.2·N^0.38 Å; an extended or disordered chain has a much larger Rg. The Cα contact count is the number of residue pairs whose Cα atoms are within 8 Å and are more than four positions apart in sequence — a standard proxy for tertiary packing density. The bounding box is the smallest axis-aligned box enclosing all Cα atoms.

Q: Where is each backbone atom in 3D?
A: Structure coordinates are given as an mmCIF _atom_site loop: one row per atom with element, residue name, chain id, sequence number, and x/y/z position in Å. Only the four main-chain atoms per residue are included here; side chains are omitted to keep the record compact.

Q: What is the amino-acid chain?
A: Primary structure: the covalent order of the twenty standard amino acids along the backbone. Two proteins with the same sequence will (almost always) fold to the same structure; two with 30% identity often share a fold but not the details.

Q: What if only a Cα trace is available?
A: Three-state secondary structure (P-SEA) collapses the eight DSSP classes into helix (a), strand (b), and coil (c). P-SEA assigns these from Cα geometry alone — distances and angles — without requiring backbone oxygens, so it works on any Cα trace.

Q: What family and function is it annotated with?
A: Database cross-references. InterPro integrates a dozen domain/family signature databases into unified entries with residue-range hits. GO terms attach function/process/location labels with evidence codes. CATH codes position the fold in a four-level structural taxonomy. Organism is the NCBI-taxonomy species name.

Q: How confident is the AlphaFold model at each residue?
A: pLDDT is the predicted lDDT-Cα score: AlphaFold's confidence that the local environment of each residue (all inter-atomic distances within 15 Å) is correctly placed. It is a per-residue number between 0 and 100, with higher meaning more reliable.

Q: How mobile is each atom in the crystal?
A: B-factor (Debye–Waller factor) reflects atomic displacement in the crystal lattice. It is an experimental observable (units Å²), not a prediction; low values mean the atom is pinned down, high values mean it moves or is heterogeneous across the crystal.

Q: Which residues are buried vs exposed?
A: SASA measures how much of the protein is reachable by solvent. It is computed by rolling a water-sized probe over the atomic surface and summing the exposed area (Å²). Per-residue SASA distinguishes core (buried, low SASA) from surface (exposed, high SASA) residues; total SASA is a whole-molecule size measure.

Q: What do the diagnostic plots show?
A: Plot images: a contact map (which residues are close in 3D, as an N×N binary image), a Ramachandran scatter (backbone torsion angles, revealing secondary-structure composition at a glance), and — for AlphaFold structures — a PAE heatmap (pairwise prediction confidence).

Q: What known structures does this most resemble?
A: The Foldseek neighbor list gives the closest experimentally determined structures in the PDB, ranked by structural alignment. TM-score near 1 means near-identical fold; near 0.3 means only rough topology match. This is how one finds what a novel AlphaFold prediction most resembles in the solved-structure universe.

Q: Are the domains correctly placed relative to each other?
A: Predicted aligned error is AlphaFold's pairwise confidence. Unlike pLDDT (per-residue), PAE is per-residue-pair and captures whether two parts of the structure are correctly placed relative to each other. Units are ångströms of expected positional error.

Q: What do the rendered images show?
A: Structure images are PyMOL renders from six orthogonal camer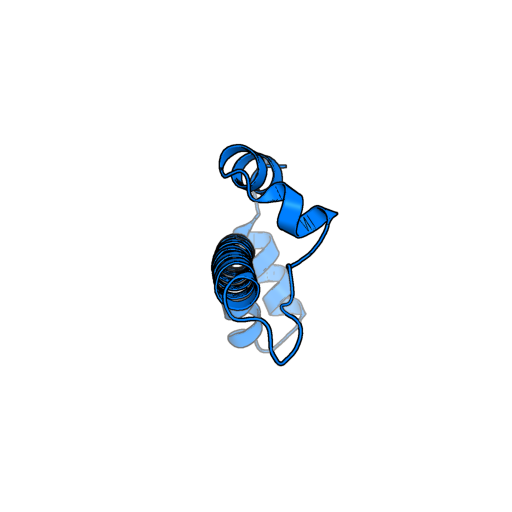a directions. Cartoon representation draws helices as coils and strands as arrows; sticks shows the backbone as bonds; surface shows the solvent-excluded envelope. Rainbow coloring maps sequence position to hue (blue→red, N→C); chain coloring assigns a distinct color per polypeptide.

Q: What are the backbone torsion angles?
A: φ (phi) and ψ (psi) are the two rotatable backbone dihedrals per residue: φ is the C(i-1)–N–Cα–C torsion, ψ is the N–Cα–C–N(i+1) torsion, both in degrees on (−180°, 180°]. α-helical residues cluster near (−60°, −45°); β-strand residues near (−120°, +130°). A Ramachandran plot is simply a scatter of (φ, ψ) for every residue.